Protein AF-A0A6B3EHN6-F1 (afdb_monomer_lite)

Structure (mmCIF, N/CA/C/O backbone):
data_AF-A0A6B3EHN6-F1
#
_entry.id   AF-A0A6B3EHN6-F1
#
loop_
_atom_site.group_PDB
_atom_site.id
_atom_site.type_symbol
_atom_site.label_atom_id
_atom_site.label_alt_id
_atom_site.label_comp_id
_atom_site.label_asym_id
_atom_site.label_entity_id
_atom_site.label_seq_id
_atom_site.pdbx_PDB_ins_code
_atom_site.Cartn_x
_atom_site.Cartn_y
_atom_site.Cartn_z
_atom_site.occupancy
_atom_site.B_iso_or_equiv
_atom_site.auth_seq_id
_atom_site.auth_comp_id
_atom_site.auth_asym_id
_atom_site.auth_atom_id
_atom_site.pdbx_PDB_model_num
ATOM 1 N N . ALA A 1 1 ? 14.316 6.210 -15.230 1.00 57.94 1 ALA A N 1
ATOM 2 C CA . ALA A 1 1 ? 13.784 5.306 -14.194 1.00 57.94 1 ALA A CA 1
ATOM 3 C C . ALA A 1 1 ? 14.744 5.382 -13.003 1.00 57.94 1 ALA A C 1
ATOM 5 O O . ALA A 1 1 ? 15.929 5.588 -13.262 1.00 57.94 1 ALA A O 1
ATOM 6 N N . ALA A 1 2 ? 14.246 5.396 -11.760 1.00 75.44 2 ALA A N 1
ATOM 7 C CA . ALA A 1 2 ? 15.053 5.677 -10.571 1.00 75.44 2 ALA A CA 1
ATOM 8 C C . ALA A 1 2 ? 14.935 4.578 -9.505 1.00 75.44 2 ALA A C 1
ATOM 10 O O . ALA A 1 2 ? 13.836 4.171 -9.134 1.00 75.44 2 ALA A O 1
ATOM 11 N N . ALA A 1 3 ? 16.084 4.200 -8.944 1.00 84.25 3 ALA A N 1
ATOM 12 C CA . ALA A 1 3 ? 16.211 3.245 -7.843 1.00 84.25 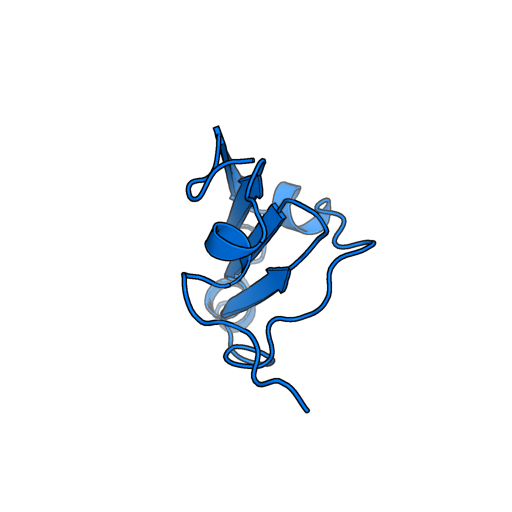3 ALA A CA 1
ATOM 13 C C . ALA A 1 3 ? 15.559 3.719 -6.527 1.00 84.25 3 ALA A C 1
ATOM 15 O O . ALA A 1 3 ? 15.447 2.958 -5.569 1.00 84.25 3 ALA A O 1
ATOM 16 N N . HIS A 1 4 ? 15.154 4.987 -6.456 1.00 89.75 4 HIS A N 1
ATOM 17 C CA . HIS A 1 4 ? 14.489 5.596 -5.312 1.00 89.75 4 HIS A CA 1
ATOM 18 C C . HIS A 1 4 ? 13.192 6.269 -5.753 1.00 89.75 4 HIS A C 1
ATOM 20 O O . HIS A 1 4 ? 13.082 6.761 -6.876 1.00 89.75 4 HIS A O 1
ATOM 26 N N . ALA A 1 5 ? 12.222 6.319 -4.843 1.00 93.69 5 ALA A N 1
ATOM 27 C CA . ALA A 1 5 ? 10.949 6.973 -5.099 1.00 93.69 5 ALA A CA 1
ATOM 28 C C . ALA A 1 5 ? 11.152 8.479 -5.298 1.00 93.69 5 ALA A C 1
ATOM 30 O O . ALA A 1 5 ? 11.848 9.132 -4.519 1.00 93.69 5 ALA A O 1
ATOM 31 N N . THR A 1 6 ? 10.502 9.037 -6.312 1.00 95.31 6 THR A N 1
ATOM 32 C CA . THR A 1 6 ? 10.506 10.483 -6.573 1.00 95.31 6 THR A CA 1
ATOM 33 C C . THR A 1 6 ? 9.446 11.210 -5.748 1.00 95.31 6 THR A C 1
ATOM 35 O O . THR A 1 6 ? 9.569 12.410 -5.505 1.00 95.31 6 THR A O 1
ATOM 38 N N . ARG A 1 7 ? 8.423 10.482 -5.278 1.00 95.94 7 ARG A N 1
ATOM 39 C CA . ARG A 1 7 ? 7.392 10.975 -4.358 1.00 95.94 7 ARG A CA 1
ATOM 40 C C . ARG A 1 7 ? 7.041 9.917 -3.317 1.00 95.94 7 ARG A C 1
ATOM 42 O O . ARG A 1 7 ? 6.935 8.735 -3.643 1.00 95.94 7 ARG A O 1
ATOM 49 N N . ILE A 1 8 ? 6.846 10.364 -2.077 1.00 96.50 8 ILE A N 1
ATOM 50 C CA . ILE A 1 8 ? 6.395 9.529 -0.963 1.00 96.50 8 ILE A CA 1
ATOM 51 C C . ILE A 1 8 ? 5.204 10.216 -0.306 1.00 96.50 8 ILE A C 1
ATOM 53 O O . ILE A 1 8 ? 5.365 11.252 0.338 1.00 96.50 8 ILE A O 1
ATOM 57 N N . ASP A 1 9 ? 4.032 9.613 -0.444 1.00 97.31 9 ASP A N 1
ATOM 58 C CA . ASP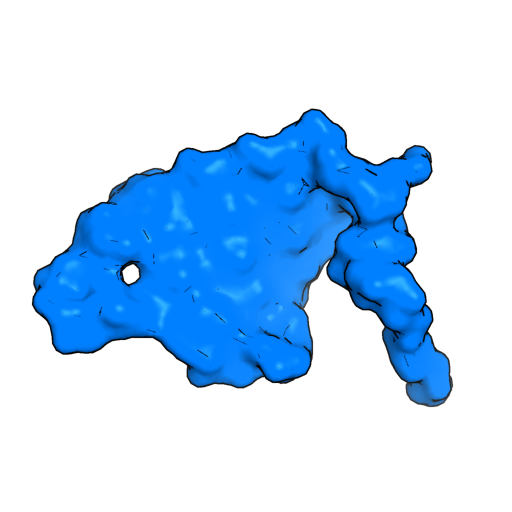 A 1 9 ? 2.796 10.098 0.162 1.00 97.31 9 ASP A CA 1
ATOM 59 C C . ASP A 1 9 ? 2.476 9.270 1.412 1.00 97.31 9 ASP A C 1
ATOM 61 O O . ASP A 1 9 ? 2.703 8.057 1.446 1.00 97.31 9 ASP A O 1
ATOM 65 N N . ARG A 1 10 ? 1.954 9.921 2.457 1.00 96.50 10 ARG A N 1
ATOM 66 C CA . ARG A 1 10 ? 1.452 9.258 3.668 1.00 96.50 10 ARG A CA 1
ATOM 67 C C . ARG A 1 10 ? -0.041 9.517 3.784 1.00 96.50 10 ARG A C 1
ATOM 69 O O . ARG A 1 10 ? -0.442 10.669 3.872 1.00 96.50 10 ARG A O 1
ATOM 76 N N . LEU A 1 11 ? -0.818 8.444 3.858 1.00 95.75 11 LEU A N 1
ATOM 77 C CA . LEU A 1 11 ? -2.270 8.477 4.014 1.00 95.75 11 LEU A CA 1
ATOM 78 C C . LEU A 1 11 ? -2.649 7.959 5.399 1.00 95.75 11 LEU A C 1
ATOM 80 O O . LEU A 1 11 ? -1.968 7.080 5.943 1.00 95.75 11 LEU A O 1
ATOM 84 N N . VAL A 1 12 ? -3.727 8.496 5.966 1.00 94.31 12 VAL A N 1
ATOM 85 C CA . VAL A 1 12 ? -4.237 8.096 7.283 1.00 94.31 12 VAL A CA 1
ATOM 86 C C . VAL A 1 12 ? -5.754 7.951 7.277 1.00 94.31 12 VAL A C 1
ATOM 88 O O . VAL A 1 12 ? -6.450 8.648 6.544 1.00 94.31 12 VAL A O 1
ATOM 91 N N . GLY A 1 13 ? -6.270 7.050 8.115 1.00 92.88 13 GLY A N 1
ATOM 92 C CA . GLY A 1 13 ? -7.709 6.866 8.311 1.00 92.88 13 GLY A CA 1
ATOM 93 C C . GLY A 1 13 ? -8.471 6.654 7.000 1.00 92.88 13 GLY A C 1
ATOM 94 O O . GLY A 1 13 ? -8.146 5.747 6.238 1.00 92.88 13 GLY A O 1
ATOM 95 N N . ASP A 1 14 ? -9.472 7.492 6.739 1.00 91.50 14 ASP A N 1
ATOM 96 C CA . ASP A 1 14 ? -10.401 7.343 5.609 1.00 91.50 14 ASP A CA 1
ATOM 97 C C . ASP A 1 14 ? -9.706 7.510 4.237 1.00 91.50 14 ASP A C 1
ATOM 99 O O . ASP A 1 14 ? -10.127 6.924 3.237 1.00 91.50 14 ASP A O 1
ATOM 103 N N . GLU A 1 15 ? -8.582 8.237 4.177 1.00 93.25 15 GLU A N 1
ATOM 104 C CA . GLU A 1 15 ? -7.768 8.337 2.954 1.00 93.25 15 GLU A CA 1
ATOM 105 C C . GLU A 1 15 ? -7.151 6.986 2.569 1.00 93.25 15 GLU A C 1
ATOM 107 O O . GLU A 1 15 ? -6.933 6.712 1.390 1.00 93.25 15 GLU A O 1
ATOM 112 N N . VAL A 1 16 ? -6.898 6.119 3.556 1.00 92.06 16 VAL A N 1
ATOM 113 C CA . VAL A 1 16 ? -6.400 4.758 3.325 1.00 92.06 16 VAL A CA 1
ATOM 114 C C . VAL A 1 16 ? -7.490 3.872 2.723 1.00 92.06 16 VAL A C 1
ATOM 116 O O . VAL A 1 16 ? -7.181 3.036 1.882 1.00 92.06 16 VAL A O 1
ATOM 119 N N . GLU A 1 17 ? -8.761 4.060 3.098 1.00 86.88 17 GLU A N 1
ATOM 120 C CA . GLU A 1 17 ? -9.881 3.316 2.494 1.00 86.88 17 GLU A CA 1
ATOM 121 C C . GLU A 1 17 ? -10.127 3.717 1.036 1.00 86.88 17 GLU A C 1
ATOM 123 O O . GLU A 1 17 ? -10.530 2.891 0.221 1.00 86.88 17 GLU A O 1
ATOM 128 N N . SER A 1 18 ? -9.849 4.977 0.698 1.00 90.19 18 SER A N 1
ATOM 129 C CA . SER A 1 18 ? -10.010 5.507 -0.661 1.00 90.19 18 SER A CA 1
ATOM 130 C C . SER A 1 18 ? -8.845 5.148 -1.597 1.00 90.19 18 SER A C 1
ATOM 132 O O . SER A 1 18 ? -8.877 5.477 -2.785 1.00 90.19 18 SER A O 1
ATOM 134 N N . LEU A 1 19 ? -7.795 4.495 -1.086 1.00 92.69 19 LEU A N 1
ATOM 135 C CA . LEU A 1 19 ? -6.616 4.131 -1.864 1.00 92.69 19 LEU A CA 1
ATOM 136 C C . LEU A 1 19 ? -6.923 2.967 -2.817 1.00 92.69 19 LEU A C 1
ATOM 138 O O . LEU A 1 19 ? -7.044 1.819 -2.395 1.00 92.69 19 LEU A O 1
ATOM 142 N N . SER A 1 20 ? -6.964 3.241 -4.125 1.00 91.56 20 SER A N 1
ATOM 143 C CA . SER A 1 20 ? -7.054 2.176 -5.132 1.00 91.56 20 SER A CA 1
ATOM 144 C C . SER A 1 20 ? -5.718 1.440 -5.290 1.00 91.56 20 SER A C 1
ATOM 146 O O . SER A 1 20 ? -4.669 2.032 -5.594 1.00 91.56 20 SER A O 1
ATOM 148 N N . LEU A 1 21 ? -5.793 0.119 -5.136 1.00 92.44 21 LEU A N 1
ATOM 149 C CA . LEU A 1 21 ? -4.720 -0.843 -5.387 1.00 92.44 21 LEU A CA 1
ATOM 150 C C . LEU A 1 21 ? -4.860 -1.522 -6.756 1.00 92.44 21 LEU A C 1
ATOM 152 O O . LEU A 1 21 ? -4.181 -2.511 -7.022 1.00 92.44 21 LEU A O 1
ATOM 156 N N . ASP A 1 22 ? -5.710 -0.996 -7.637 1.00 92.56 22 ASP A N 1
ATOM 157 C CA . ASP A 1 22 ? -5.882 -1.553 -8.975 1.00 92.56 22 ASP A CA 1
ATOM 158 C C . ASP A 1 22 ? -4.552 -1.528 -9.737 1.00 92.56 22 ASP A C 1
ATOM 160 O O . ASP A 1 22 ? -3.769 -0.572 -9.659 1.00 92.56 22 ASP A O 1
ATOM 164 N N . GLY A 1 23 ? -4.273 -2.627 -10.438 1.00 91.56 23 GLY A N 1
ATOM 165 C CA . GLY A 1 23 ? -2.996 -2.835 -11.117 1.00 91.56 23 GLY A CA 1
ATOM 166 C C . GLY A 1 23 ? -1.811 -3.101 -10.182 1.00 91.56 23 GLY A C 1
ATOM 167 O O . GLY A 1 23 ? -0.684 -3.172 -10.668 1.00 91.56 23 GLY A O 1
ATOM 168 N N . CYS A 1 24 ? -2.033 -3.259 -8.872 1.00 92.62 24 CYS A N 1
ATOM 169 C CA . CYS A 1 24 ? -1.011 -3.716 -7.940 1.00 92.62 24 CYS A CA 1
ATOM 170 C C . CYS A 1 24 ? -1.180 -5.204 -7.601 1.00 92.62 24 CYS A C 1
ATOM 172 O O . CYS A 1 24 ? -2.288 -5.685 -7.373 1.00 92.62 24 CYS A O 1
ATOM 174 N N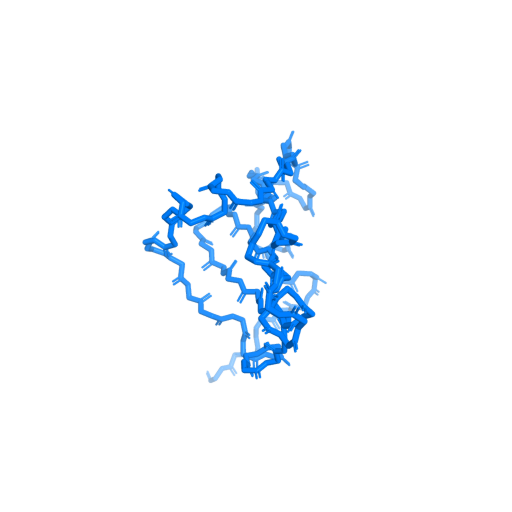 . ALA A 1 25 ? -0.063 -5.919 -7.492 1.00 91.94 25 ALA A N 1
ATOM 175 C CA . ALA A 1 25 ? -0.007 -7.280 -6.968 1.00 91.94 25 ALA A CA 1
ATOM 176 C C . ALA A 1 25 ? 0.495 -7.276 -5.513 1.00 91.94 25 ALA A C 1
ATOM 178 O O . ALA A 1 25 ? 1.347 -6.450 -5.169 1.00 91.94 25 ALA A O 1
ATOM 179 N N . PRO A 1 26 ? 0.010 -8.181 -4.647 1.00 91.00 26 PRO A N 1
ATOM 180 C CA . PRO A 1 26 ? 0.557 -8.323 -3.304 1.00 91.00 26 PRO A CA 1
ATOM 181 C C . PRO A 1 26 ? 2.032 -8.742 -3.372 1.00 91.00 26 PRO A C 1
ATOM 183 O O . PRO A 1 26 ? 2.419 -9.591 -4.174 1.00 91.00 26 PRO A O 1
ATOM 186 N N . VAL A 1 27 ? 2.862 -8.150 -2.515 1.00 89.00 27 VAL A N 1
ATOM 187 C CA . VAL A 1 27 ? 4.258 -8.560 -2.328 1.00 89.00 27 VAL A CA 1
ATOM 188 C C . VAL A 1 27 ? 4.263 -9.840 -1.499 1.00 89.00 27 VAL A C 1
ATOM 190 O O . VAL A 1 27 ? 3.832 -9.835 -0.344 1.00 89.00 27 VAL A O 1
ATOM 193 N N . ARG A 1 28 ? 4.721 -10.938 -2.105 1.00 83.88 28 ARG A N 1
ATOM 194 C CA . ARG A 1 28 ? 4.605 -12.304 -1.571 1.00 83.88 28 ARG A CA 1
ATOM 195 C C . ARG A 1 28 ? 5.227 -12.449 -0.185 1.00 83.88 28 ARG A C 1
ATOM 197 O O . ARG A 1 28 ? 4.650 -13.098 0.680 1.00 83.88 28 ARG A O 1
ATOM 204 N N . GLU A 1 29 ? 6.384 -11.836 0.025 1.00 81.75 29 GLU A N 1
ATOM 205 C CA . GLU A 1 29 ? 7.204 -11.950 1.232 1.00 81.75 29 GLU A CA 1
ATOM 206 C C . GLU A 1 29 ? 6.489 -11.430 2.484 1.00 81.75 29 GLU A C 1
ATOM 208 O O . GLU A 1 29 ? 6.760 -11.891 3.589 1.00 81.75 29 GLU A O 1
ATOM 213 N N . VAL A 1 30 ? 5.566 -10.483 2.309 1.00 78.81 30 VAL A N 1
ATOM 214 C CA . VAL A 1 30 ? 4.808 -9.844 3.397 1.00 78.81 30 VAL A CA 1
ATOM 215 C C . VAL A 1 30 ? 3.298 -10.000 3.212 1.00 78.81 30 VAL A C 1
ATOM 217 O O . VAL A 1 30 ? 2.498 -9.287 3.819 1.00 78.81 30 VAL A O 1
ATOM 220 N N . GLN A 1 31 ? 2.879 -10.933 2.359 1.00 75.06 31 GLN A N 1
ATOM 221 C CA . GLN A 1 31 ? 1.471 -11.199 2.114 1.00 75.06 31 GLN A CA 1
ATOM 222 C C . GLN A 1 31 ? 0.826 -11.826 3.360 1.00 75.06 31 GLN A C 1
ATOM 224 O O . GLN A 1 31 ? 1.297 -12.832 3.882 1.00 75.06 31 GLN A O 1
ATOM 229 N N . GLY A 1 32 ? -0.289 -11.248 3.816 1.00 67.06 32 GLY A N 1
ATOM 230 C CA . GLY A 1 32 ? -1.074 -11.780 4.936 1.00 67.06 32 GLY A CA 1
ATOM 231 C C . GLY A 1 32 ? -0.588 -11.380 6.333 1.00 67.06 32 GLY A C 1
ATOM 232 O O . GLY A 1 32 ? -1.191 -11.804 7.316 1.00 67.06 32 GLY A O 1
ATOM 233 N N . LEU A 1 33 ? 0.454 -10.550 6.442 1.00 68.62 33 LEU A N 1
ATOM 234 C CA . LEU A 1 33 ? 0.817 -9.911 7.708 1.00 68.62 33 LEU A CA 1
ATOM 235 C C . LEU A 1 33 ? -0.125 -8.733 8.013 1.00 68.62 33 LEU A C 1
ATOM 237 O O . LEU A 1 33 ? -0.786 -8.202 7.123 1.00 68.62 33 LEU A O 1
ATOM 241 N N . ALA A 1 34 ? -0.165 -8.304 9.281 1.00 62.97 34 ALA A N 1
ATOM 242 C CA . ALA A 1 34 ? -0.846 -7.077 9.729 1.00 62.97 34 ALA A CA 1
ATOM 243 C C . ALA A 1 34 ? -0.493 -5.842 8.873 1.00 62.97 34 ALA A C 1
ATOM 245 O O . ALA A 1 34 ? -1.307 -4.920 8.720 1.00 62.97 34 ALA A O 1
ATOM 246 N N . ASP A 1 35 ? 0.710 -5.892 8.299 1.00 75.88 35 ASP A N 1
ATOM 247 C CA . ASP A 1 35 ? 1.280 -4.915 7.399 1.00 75.88 35 ASP A CA 1
ATOM 248 C C . ASP A 1 35 ? 1.534 -5.584 6.048 1.00 75.88 35 ASP A C 1
ATOM 250 O O . ASP A 1 35 ? 2.368 -6.481 5.935 1.00 75.88 35 ASP A O 1
ATOM 254 N N . THR A 1 36 ? 0.804 -5.163 5.018 1.00 88.12 36 THR A N 1
ATOM 255 C CA . THR A 1 36 ? 0.912 -5.741 3.671 1.00 88.12 36 THR A CA 1
ATOM 256 C C . THR A 1 36 ? 1.513 -4.745 2.705 1.00 88.12 36 THR A C 1
ATOM 258 O O . THR A 1 36 ? 1.331 -3.535 2.839 1.00 88.12 36 THR A O 1
ATOM 261 N N . TRP A 1 37 ? 2.259 -5.255 1.728 1.00 92.50 37 TRP A N 1
ATOM 262 C CA . TRP A 1 37 ? 2.814 -4.433 0.662 1.00 92.50 37 TRP A CA 1
ATOM 263 C C . TRP A 1 37 ? 2.213 -4.828 -0.680 1.00 92.50 37 TRP A C 1
ATOM 265 O O . TRP A 1 37 ? 1.911 -5.997 -0.922 1.00 92.50 37 TRP A O 1
ATOM 275 N N . TRP A 1 38 ? 2.065 -3.841 -1.554 1.00 94.00 38 TRP A N 1
ATOM 276 C CA . TRP A 1 38 ? 1.497 -3.981 -2.888 1.00 94.00 38 TRP A CA 1
ATOM 277 C C . TRP A 1 38 ? 2.396 -3.296 -3.907 1.00 94.00 38 TRP A C 1
ATOM 279 O O . TRP A 1 38 ? 2.876 -2.186 -3.679 1.00 94.00 38 TRP A O 1
ATOM 289 N N . ARG A 1 39 ? 2.611 -3.953 -5.041 1.00 94.25 39 ARG A N 1
ATOM 290 C CA . ARG A 1 39 ? 3.528 -3.535 -6.100 1.00 94.25 39 ARG A CA 1
ATOM 291 C C . ARG A 1 39 ? 2.759 -3.273 -7.383 1.00 94.25 39 ARG A C 1
ATOM 293 O O . ARG A 1 39 ? 2.140 -4.191 -7.911 1.00 94.25 39 ARG A O 1
ATOM 300 N N . GLY A 1 40 ? 2.802 -2.036 -7.857 1.00 93.75 40 GLY A N 1
ATOM 301 C CA . GLY A 1 40 ? 2.272 -1.627 -9.155 1.00 93.75 40 GLY A CA 1
ATOM 302 C C . GLY A 1 40 ? 3.381 -1.406 -10.191 1.00 93.75 40 GLY A C 1
ATOM 303 O O . GLY A 1 40 ? 4.531 -1.765 -9.938 1.00 93.75 40 GLY A O 1
ATOM 304 N N . PRO A 1 41 ? 3.054 -0.784 -11.338 1.00 93.12 41 PRO A N 1
ATOM 305 C CA . PRO A 1 41 ? 3.996 -0.590 -12.445 1.00 93.12 41 PRO A CA 1
ATOM 306 C C . PRO A 1 41 ? 5.210 0.287 -12.108 1.00 93.12 41 PRO A C 1
ATOM 308 O O . PRO A 1 41 ? 6.296 0.049 -12.621 1.00 93.12 41 PRO A O 1
ATOM 311 N N . ASP A 1 42 ? 5.019 1.304 -11.266 1.00 94.50 42 ASP A N 1
ATOM 312 C CA . ASP A 1 42 ? 6.049 2.266 -10.847 1.00 94.50 42 ASP A CA 1
ATOM 313 C C . ASP A 1 42 ? 5.890 2.693 -9.375 1.00 94.50 42 ASP A C 1
ATOM 315 O O . ASP A 1 42 ? 6.479 3.681 -8.923 1.00 94.50 42 ASP A O 1
ATOM 319 N N . ARG A 1 43 ? 5.054 1.972 -8.617 1.00 94.69 43 ARG A N 1
ATOM 320 C CA . ARG A 1 43 ? 4.718 2.310 -7.234 1.00 94.69 43 ARG A CA 1
ATOM 321 C C . ARG A 1 43 ? 4.755 1.113 -6.300 1.00 94.69 43 ARG A C 1
ATOM 323 O O . ARG A 1 43 ? 4.371 0.005 -6.669 1.00 94.69 43 ARG A O 1
ATOM 330 N N . LEU A 1 44 ? 5.139 1.378 -5.059 1.00 94.56 44 LEU A N 1
ATOM 331 C CA . LEU A 1 44 ? 5.096 0.435 -3.951 1.00 94.56 44 LEU A CA 1
ATOM 332 C C . LEU A 1 44 ? 4.225 1.034 -2.847 1.00 94.56 44 LEU A C 1
ATOM 334 O O . LEU A 1 44 ? 4.402 2.190 -2.466 1.00 94.56 44 LEU A O 1
ATOM 338 N N . VAL A 1 45 ? 3.264 0.267 -2.350 1.00 95.56 45 VAL A N 1
ATOM 339 C CA . VAL A 1 45 ? 2.341 0.696 -1.299 1.00 95.56 45 VAL A CA 1
ATOM 340 C C . VAL A 1 45 ? 2.561 -0.178 -0.083 1.00 95.56 45 VAL A C 1
ATOM 342 O O . VAL A 1 45 ? 2.393 -1.387 -0.175 1.00 95.56 45 VAL A O 1
ATOM 345 N N . ALA A 1 46 ? 2.895 0.429 1.048 1.00 94.06 46 ALA A N 1
ATOM 346 C CA . ALA A 1 46 ? 2.930 -0.238 2.342 1.00 94.06 46 ALA A CA 1
ATOM 347 C C . ALA A 1 46 ? 1.676 0.150 3.130 1.00 94.06 46 ALA A C 1
ATOM 349 O O . ALA A 1 46 ? 1.393 1.338 3.294 1.00 94.06 46 ALA A O 1
ATOM 350 N N . LEU A 1 47 ? 0.919 -0.845 3.582 1.00 92.44 47 LEU A N 1
ATOM 351 C CA . LEU A 1 47 ? -0.367 -0.690 4.250 1.00 92.44 47 LEU A CA 1
ATOM 352 C C . LEU A 1 47 ? -0.289 -1.284 5.659 1.00 92.44 47 LEU A C 1
ATOM 354 O O . LEU A 1 47 ? -0.171 -2.497 5.801 1.00 92.44 47 LEU A O 1
ATOM 358 N N . TRP A 1 48 ? -0.415 -0.437 6.680 1.00 90.44 48 TRP A N 1
ATOM 359 C CA . TRP A 1 48 ? -0.430 -0.821 8.094 1.00 90.44 48 TRP A CA 1
ATOM 360 C C . TRP A 1 48 ? -1.858 -0.735 8.624 1.00 90.44 48 TRP A C 1
ATOM 362 O O . TRP A 1 48 ? -2.403 0.357 8.823 1.00 90.44 48 TRP A O 1
ATOM 372 N N . THR A 1 49 ? -2.492 -1.891 8.821 1.00 86.62 49 THR A N 1
ATOM 373 C CA . THR A 1 49 ? -3.896 -1.952 9.271 1.00 86.62 49 THR A CA 1
ATOM 374 C C . THR A 1 49 ? -4.112 -2.850 10.478 1.00 86.62 49 THR A C 1
ATOM 376 O O . THR A 1 49 ? -5.122 -2.682 11.160 1.00 86.62 49 THR A O 1
ATOM 379 N N . GLY A 1 50 ? -3.185 -3.759 10.791 1.00 84.50 50 GLY A N 1
ATOM 380 C CA . GLY A 1 50 ? -3.411 -4.771 11.823 1.00 84.50 50 GLY A CA 1
ATOM 381 C C . GLY A 1 50 ? -3.670 -4.210 13.220 1.00 84.50 50 GLY A C 1
ATOM 382 O O . GLY A 1 50 ? -4.633 -4.637 13.854 1.00 84.50 50 GLY A O 1
ATOM 383 N N . GLU A 1 51 ? -2.893 -3.230 13.696 1.00 86.00 51 GLU A N 1
ATOM 384 C CA . GLU A 1 51 ? -3.152 -2.597 15.005 1.00 86.00 51 GLU A CA 1
ATOM 385 C C . GLU A 1 51 ? -4.489 -1.852 15.020 1.00 86.00 51 GLU A C 1
ATOM 387 O O . GLU A 1 51 ? -5.288 -2.018 15.940 1.00 86.00 51 GLU A O 1
ATOM 392 N N . ALA A 1 52 ? -4.773 -1.083 13.967 1.00 88.31 52 ALA A N 1
ATOM 393 C CA . ALA A 1 52 ? -6.023 -0.343 13.825 1.00 88.31 52 ALA A CA 1
ATOM 394 C C . ALA A 1 52 ? -7.250 -1.270 13.844 1.00 88.31 52 ALA A C 1
ATOM 396 O O . ALA A 1 52 ? -8.272 -0.936 14.440 1.00 88.31 52 ALA A O 1
ATOM 397 N N . VAL A 1 53 ? -7.152 -2.450 13.225 1.00 84.69 53 VAL A N 1
ATOM 398 C CA . VAL A 1 53 ? -8.202 -3.477 13.267 1.00 84.69 53 VAL A CA 1
ATOM 399 C C . VAL A 1 53 ? -8.278 -4.125 14.650 1.00 84.69 53 VAL A C 1
ATOM 401 O O . VAL A 1 53 ? -9.362 -4.198 15.223 1.00 84.69 53 VAL A O 1
ATOM 404 N N . SER A 1 54 ? -7.140 -4.540 15.212 1.00 86.19 54 SER A N 1
ATOM 405 C CA . SER A 1 54 ? -7.073 -5.259 16.495 1.00 86.19 54 SER A CA 1
ATOM 406 C C . SER A 1 54 ? -7.575 -4.422 17.672 1.00 86.19 54 SER A C 1
ATOM 408 O O . SER A 1 54 ? -8.146 -4.960 18.616 1.00 86.19 54 SER A O 1
ATOM 410 N N . LEU A 1 55 ? -7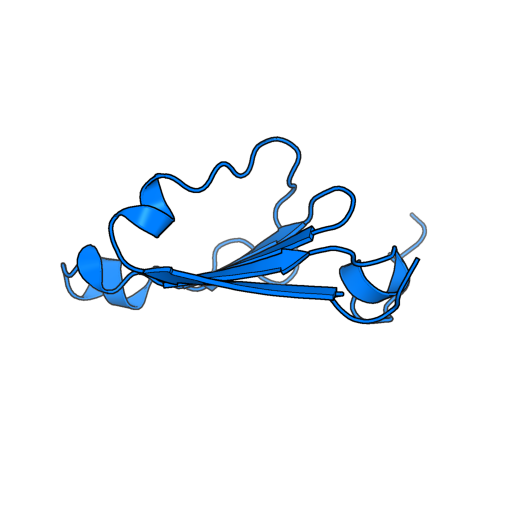.387 -3.103 17.607 1.00 89.56 55 LEU A N 1
ATOM 411 C CA . LEU A 1 55 ? -7.809 -2.153 18.636 1.00 89.56 55 LEU A CA 1
ATOM 412 C C . LEU A 1 55 ? -9.172 -1.507 18.342 1.00 89.56 55 LEU A C 1
ATOM 414 O O . LEU A 1 55 ? -9.596 -0.627 19.087 1.00 89.56 55 LEU A O 1
ATOM 418 N N . GLY A 1 56 ? -9.855 -1.897 17.258 1.00 89.62 56 GLY A N 1
ATOM 419 C CA . GLY A 1 56 ? -11.138 -1.297 16.879 1.00 89.62 56 GLY A CA 1
ATOM 420 C C . GLY A 1 56 ? -11.042 0.205 16.590 1.00 89.62 56 GLY A C 1
ATOM 421 O O . GLY A 1 56 ? -11.985 0.951 16.849 1.00 89.62 56 GLY A O 1
ATOM 422 N N . PHE A 1 57 ? -9.909 0.661 16.050 1.00 91.12 57 PHE A N 1
ATOM 423 C CA . PHE A 1 57 ? -9.626 2.061 15.741 1.00 91.12 57 PHE A CA 1
ATOM 424 C C . PHE A 1 57 ? -9.340 2.258 14.239 1.00 91.12 57 PHE A C 1
ATOM 426 O O . PHE A 1 57 ? -8.193 2.483 13.852 1.00 91.12 57 PHE A O 1
ATOM 433 N N . PRO A 1 58 ? -10.367 2.222 13.359 1.00 85.00 58 PRO A N 1
ATOM 434 C CA . PRO A 1 58 ? -10.195 2.314 11.902 1.00 85.00 58 PRO A CA 1
ATOM 435 C C . PRO A 1 58 ? -9.447 3.567 11.431 1.00 85.00 58 PRO A C 1
ATOM 437 O O . PRO A 1 58 ? -8.704 3.519 10.454 1.00 85.00 58 PRO A O 1
ATOM 440 N N . ARG A 1 59 ? -9.577 4.681 12.162 1.00 88.12 59 ARG A N 1
ATOM 441 C CA . ARG A 1 59 ? -8.858 5.933 11.876 1.00 88.12 59 ARG A CA 1
ATOM 442 C C . ARG A 1 59 ? -7.348 5.848 12.121 1.00 88.12 59 ARG A C 1
ATOM 444 O O . ARG A 1 59 ? -6.616 6.722 11.672 1.00 88.12 59 ARG A O 1
ATOM 451 N N . GLY A 1 60 ? -6.884 4.808 12.812 1.00 89.94 60 GLY A N 1
ATOM 452 C CA . GLY A 1 60 ? -5.469 4.534 13.052 1.00 89.94 60 GLY A CA 1
ATOM 453 C C . GLY A 1 60 ? -4.755 3.844 11.893 1.00 89.94 60 GLY A C 1
ATOM 454 O O . GLY A 1 60 ? -3.554 3.617 11.987 1.00 89.94 60 GLY A O 1
ATOM 455 N N . ARG A 1 61 ? -5.461 3.493 10.811 1.00 91.94 61 ARG A N 1
ATOM 456 C CA . ARG A 1 61 ? -4.839 2.902 9.620 1.00 91.94 61 ARG A CA 1
ATOM 457 C C . ARG A 1 61 ? -3.891 3.897 8.968 1.00 91.94 61 ARG A C 1
ATOM 459 O O . ARG A 1 61 ? -4.167 5.098 8.926 1.00 91.94 61 ARG A O 1
ATOM 466 N N . VAL A 1 62 ? -2.797 3.382 8.420 1.00 94.44 62 VAL A N 1
ATOM 467 C CA . VAL A 1 62 ? -1.787 4.183 7.725 1.00 94.44 62 VAL A CA 1
ATOM 468 C C . VAL A 1 62 ? -1.408 3.489 6.427 1.00 94.44 62 VAL A C 1
ATOM 470 O O . VAL A 1 62 ? -1.265 2.270 6.390 1.00 94.44 62 VAL A O 1
ATOM 473 N N . ALA A 1 63 ? -1.175 4.270 5.378 1.00 95.38 63 ALA A N 1
ATOM 474 C CA . ALA A 1 63 ? -0.491 3.793 4.186 1.00 95.38 63 ALA A CA 1
ATOM 475 C C . ALA A 1 63 ? 0.650 4.734 3.793 1.00 95.38 63 ALA A C 1
ATOM 477 O O . ALA A 1 63 ? 0.607 5.941 4.051 1.00 95.38 63 ALA A O 1
ATOM 478 N N . ARG A 1 64 ? 1.680 4.177 3.157 1.00 96.00 64 ARG A N 1
ATOM 479 C CA . ARG A 1 64 ? 2.725 4.929 2.459 1.00 96.00 64 ARG A CA 1
ATOM 480 C C . ARG A 1 64 ? 2.746 4.498 1.010 1.00 96.00 64 ARG A C 1
ATOM 482 O O . ARG A 1 64 ? 2.804 3.304 0.729 1.00 96.00 64 ARG A O 1
ATOM 489 N N . VAL A 1 65 ? 2.739 5.476 0.117 1.00 96.38 65 VAL A N 1
ATOM 490 C CA . VAL A 1 65 ? 2.797 5.263 -1.327 1.00 96.38 65 VAL A CA 1
ATOM 491 C C . VAL A 1 65 ? 4.111 5.832 -1.837 1.00 96.38 65 VAL A C 1
ATOM 493 O O . VAL A 1 65 ? 4.328 7.039 -1.812 1.00 96.38 65 VAL A O 1
ATOM 496 N N . TYR A 1 66 ? 4.988 4.951 -2.295 1.00 95.44 66 TYR A N 1
ATOM 497 C CA . TYR A 1 66 ? 6.251 5.281 -2.941 1.00 95.44 66 TYR A CA 1
ATOM 498 C C . TYR A 1 66 ? 6.018 5.255 -4.449 1.00 95.44 66 TYR A C 1
ATOM 500 O O . TYR A 1 66 ? 5.621 4.217 -4.967 1.00 95.44 66 TYR A O 1
ATOM 508 N N . SER A 1 67 ? 6.225 6.370 -5.148 1.00 95.81 67 SER A N 1
ATOM 509 C CA . SER A 1 67 ? 5.949 6.494 -6.590 1.00 95.81 67 SER A CA 1
ATOM 510 C C . SER A 1 67 ? 7.209 6.825 -7.393 1.00 95.81 67 SER A C 1
ATOM 512 O O . SER A 1 67 ? 8.155 7.409 -6.856 1.00 95.81 67 SER A O 1
ATOM 514 N N . GLY A 1 68 ? 7.192 6.506 -8.690 1.00 95.31 68 GLY A N 1
ATOM 515 C CA . GLY A 1 68 ? 8.290 6.783 -9.619 1.00 95.31 68 GLY A CA 1
ATOM 516 C C . GLY A 1 68 ? 9.474 5.824 -9.488 1.00 95.31 68 GLY A C 1
ATOM 517 O O . GLY A 1 68 ? 10.594 6.191 -9.845 1.00 95.31 68 GLY A O 1
ATOM 518 N N . LEU A 1 69 ? 9.228 4.627 -8.953 1.00 94.50 69 LEU A N 1
ATOM 519 C CA . LEU A 1 69 ? 10.224 3.571 -8.821 1.00 94.50 69 LEU A CA 1
ATOM 520 C C . LEU A 1 69 ? 10.466 2.894 -10.170 1.00 94.50 69 LEU A C 1
ATOM 522 O O . LEU A 1 69 ? 9.543 2.683 -10.955 1.00 94.50 69 LEU A O 1
ATOM 526 N N . ASP A 1 70 ? 11.719 2.538 -10.425 1.00 92.00 70 ASP A N 1
ATOM 527 C CA . ASP A 1 70 ? 12.071 1.588 -11.474 1.00 92.00 70 ASP A CA 1
ATOM 528 C C . ASP A 1 70 ? 12.006 0.139 -10.982 1.00 92.00 70 ASP A C 1
ATOM 530 O O . ASP A 1 70 ? 11.710 -0.125 -9.820 1.00 92.00 70 ASP A O 1
ATOM 534 N N . ASP A 1 71 ? 12.290 -0.808 -11.875 1.00 90.81 71 ASP A N 1
ATOM 535 C CA . ASP A 1 71 ? 12.282 -2.238 -11.561 1.00 90.81 71 ASP A CA 1
ATOM 536 C C . ASP A 1 71 ? 13.179 -2.577 -10.355 1.00 90.81 71 ASP A C 1
ATOM 538 O O . ASP A 1 71 ? 12.749 -3.237 -9.408 1.00 90.81 71 ASP A O 1
ATOM 542 N N . TRP A 1 72 ? 14.397 -2.026 -10.313 1.00 90.00 72 TRP A N 1
ATOM 543 C CA . TRP A 1 72 ? 15.300 -2.221 -9.178 1.00 90.00 72 TRP A CA 1
ATOM 544 C C . TRP A 1 72 ? 14.675 -1.706 -7.874 1.00 90.00 72 TRP A C 1
ATOM 546 O O . TRP A 1 72 ? 14.687 -2.407 -6.859 1.00 90.00 72 TRP A O 1
ATOM 556 N N . GLY A 1 73 ? 14.107 -0.497 -7.905 1.00 90.44 73 GLY A N 1
ATOM 557 C CA . GLY A 1 73 ? 13.515 0.180 -6.754 1.00 90.44 73 GLY A CA 1
ATOM 558 C C . GLY A 1 73 ? 12.237 -0.485 -6.260 1.00 90.44 73 GLY A C 1
ATOM 559 O O . GLY A 1 73 ? 12.013 -0.571 -5.053 1.00 90.44 73 GLY A O 1
ATOM 560 N N . LEU A 1 74 ? 11.425 -1.024 -7.170 1.00 90.88 74 LEU A N 1
ATOM 561 C CA . LEU A 1 74 ? 10.275 -1.842 -6.811 1.00 90.88 74 LEU A CA 1
ATOM 562 C C . LEU A 1 74 ? 10.757 -3.068 -6.036 1.00 90.88 74 LEU A C 1
ATOM 564 O O . LEU A 1 74 ? 10.186 -3.419 -5.000 1.00 90.88 74 LEU A O 1
ATOM 568 N N . HIS A 1 75 ? 11.772 -3.777 -6.532 1.00 88.38 75 HIS A N 1
ATOM 569 C CA . HIS A 1 75 ? 12.221 -5.060 -5.978 1.00 88.38 75 HIS A CA 1
ATOM 570 C C . HIS A 1 75 ? 13.276 -4.942 -4.865 1.00 88.38 75 HIS A C 1
ATOM 572 O O . HIS A 1 75 ? 13.785 -5.954 -4.387 1.00 88.38 75 HIS A O 1
ATOM 578 N N . GLY A 1 76 ? 13.587 -3.723 -4.412 1.00 83.56 76 GLY A N 1
ATOM 579 C CA . GLY A 1 76 ? 14.537 -3.502 -3.318 1.00 83.56 76 GLY A CA 1
ATOM 580 C C . GLY A 1 76 ? 15.944 -4.015 -3.635 1.00 83.56 76 GLY A C 1
ATOM 581 O O . GLY A 1 76 ? 16.670 -4.430 -2.736 1.00 83.56 76 GLY A O 1
ATOM 582 N N . GLY A 1 77 ? 16.310 -4.034 -4.918 1.00 77.88 77 GLY A N 1
ATOM 583 C CA . GLY A 1 77 ? 17.597 -4.535 -5.392 1.00 77.88 77 GLY A CA 1
ATOM 584 C C . GLY A 1 77 ? 17.762 -6.054 -5.409 1.00 77.88 77 GLY A C 1
ATOM 585 O O . GLY A 1 77 ? 18.861 -6.530 -5.698 1.00 77.88 77 GLY A O 1
ATOM 586 N N . VAL A 1 78 ? 16.695 -6.814 -5.163 1.00 75.38 78 VAL A N 1
ATOM 587 C CA . VAL A 1 78 ? 16.658 -8.260 -5.404 1.00 75.38 78 VAL A CA 1
ATOM 588 C C . VAL A 1 78 ? 16.109 -8.474 -6.813 1.00 75.38 78 VAL A C 1
ATOM 590 O O . VAL A 1 78 ? 15.026 -7.994 -7.127 1.00 75.38 78 VAL A O 1
ATOM 593 N N . ARG A 1 79 ? 16.834 -9.160 -7.706 1.00 63.97 79 ARG A N 1
ATOM 594 C CA . ARG A 1 79 ? 16.206 -9.591 -8.968 1.00 63.97 79 ARG A CA 1
ATOM 595 C C . ARG A 1 79 ? 15.178 -10.665 -8.615 1.00 63.97 79 ARG A C 1
ATOM 597 O O . ARG A 1 79 ? 15.534 -11.538 -7.825 1.00 63.97 79 ARG A O 1
ATOM 604 N N . PRO A 1 80 ? 13.949 -10.620 -9.158 1.00 63.44 80 PRO A N 1
ATOM 605 C CA . PRO A 1 80 ? 13.036 -11.742 -8.997 1.00 63.44 80 PRO A CA 1
ATOM 606 C C . PRO A 1 80 ? 13.758 -13.005 -9.470 1.00 63.44 80 PRO A C 1
ATOM 608 O O . PRO A 1 80 ? 14.462 -12.955 -10.486 1.00 63.44 80 PRO A O 1
ATOM 611 N N . ASP A 1 81 ? 13.646 -14.093 -8.704 1.00 61.44 81 ASP A N 1
ATOM 612 C CA . ASP A 1 81 ? 14.150 -15.388 -9.148 1.00 61.44 81 ASP A CA 1
ATOM 613 C C . ASP A 1 81 ? 13.584 -15.637 -10.550 1.00 61.44 81 ASP A C 1
ATOM 615 O O . ASP A 1 81 ? 12.380 -15.503 -10.785 1.00 61.44 81 ASP A O 1
ATOM 619 N N . ALA A 1 82 ? 14.478 -15.875 -11.508 1.00 54.25 82 ALA A N 1
ATOM 620 C CA . ALA A 1 82 ? 14.065 -16.324 -12.823 1.00 54.25 82 ALA A CA 1
ATOM 621 C C . ALA A 1 82 ? 13.545 -17.753 -12.637 1.00 54.25 82 ALA A C 1
ATOM 623 O O . ALA A 1 82 ? 14.354 -18.656 -12.418 1.00 54.25 82 ALA A O 1
ATOM 624 N N . ASP A 1 83 ? 12.221 -17.914 -12.642 1.00 50.56 83 ASP A N 1
ATOM 625 C CA . ASP A 1 83 ? 11.572 -19.222 -12.802 1.00 50.56 8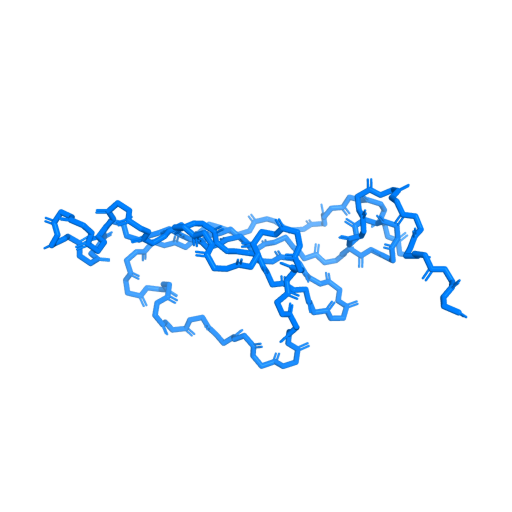3 ASP A CA 1
ATOM 626 C C . ASP A 1 83 ? 12.072 -19.929 -14.077 1.00 50.56 83 ASP A C 1
ATOM 628 O O . ASP A 1 83 ? 12.234 -19.248 -15.124 1.00 50.56 83 ASP A O 1
#

Radius of gyration: 13.42 Å; chains: 1; bounding box: 29×30×33 Å

pLDDT: mean 87.09, std 10.57, range [50.56, 97.31]

Sequence (83 aa):
AAAHATRIDRLVGDEVESLSLDGCAPVREVQGLADTWWRGPDRLVALWTGEAVSLGFPRGRVARVYSGLD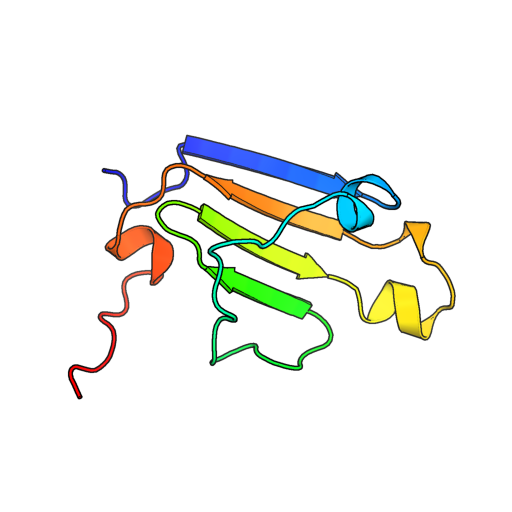DWGLHGGVRPDAD

Foldseek 3Di:
DDLFFPDKDKDFFVRLVVDDLPQWDWDPVCPPPCWTWTAHPFKIKIKHCNVCVVVVNRRGIMMMIRGRHDPCNRVVNDDPPDD

Secondary structure (DSSP, 8-state):
-BSS-SEEEEEETHHHHT---TTPEE-GGGTTSSEEEEE-SSEEEEEE-HHHHHTT-GGG-EEEEEESB-HHHHTTTPPPP--